Protein AF-A0A962IQF9-F1 (afdb_monomer_lite)

Secondary structure (DSSP, 8-state):
-----------SS-----PPPP--SHHHHHHHHHHHHHHHHHHHHTT-HHHHHHHHHHHHHHHHHHHHHHHHHH-HHHHHHHHHHHHHHHHHHHHHHHHT-HHHHHHHHHHHHTTS--

Radius of gyration: 16.85 Å; chains: 1; bounding box: 41×32×57 Å

Structure (mmCIF, N/CA/C/O backbone):
data_AF-A0A962IQF9-F1
#
_entry.id   AF-A0A962IQF9-F1
#
loop_
_atom_site.group_PDB
_atom_site.id
_atom_site.type_symbol
_atom_site.label_atom_id
_atom_site.label_alt_id
_atom_site.label_comp_id
_atom_site.label_asym_id
_atom_site.label_entity_id
_atom_site.label_seq_id
_atom_site.pdbx_PDB_ins_code
_atom_site.Cartn_x
_atom_site.Cartn_y
_atom_site.Cartn_z
_atom_site.occupancy
_atom_site.B_iso_or_equiv
_atom_site.auth_seq_id
_atom_site.auth_comp_id
_atom_site.auth_asym_id
_atom_site.auth_atom_id
_atom_site.pdbx_PDB_model_num
ATOM 1 N N . MET A 1 1 ? 2.526 -17.058 -36.182 1.00 36.41 1 MET A N 1
ATOM 2 C CA . MET A 1 1 ? 2.001 -18.378 -35.772 1.00 36.41 1 MET A CA 1
ATOM 3 C C . MET A 1 1 ? 0.779 -18.121 -34.905 1.00 36.41 1 MET A C 1
ATOM 5 O O . MET A 1 1 ? 0.894 -17.388 -33.936 1.00 36.41 1 MET A O 1
ATOM 9 N N . LYS A 1 2 ? -0.396 -18.592 -35.336 1.00 36.88 2 LYS A N 1
ATOM 10 C CA . LYS A 1 2 ? -1.659 -18.500 -34.590 1.00 36.88 2 LYS A CA 1
ATOM 11 C C . LYS A 1 2 ? -1.659 -19.580 -33.506 1.00 36.88 2 LYS A C 1
ATOM 13 O O . LYS A 1 2 ? -1.416 -20.732 -33.846 1.00 36.88 2 LYS A O 1
ATOM 18 N N . PHE A 1 3 ? -2.005 -19.230 -32.271 1.00 38.56 3 PHE A N 1
ATOM 19 C CA . PHE A 1 3 ? -2.622 -20.174 -31.342 1.00 38.56 3 PHE A CA 1
ATOM 20 C C . PHE A 1 3 ? -3.946 -19.583 -30.869 1.00 38.56 3 PHE A C 1
ATOM 22 O O . PHE A 1 3 ? -4.004 -18.489 -30.315 1.00 38.56 3 PHE A O 1
ATOM 29 N N . SER A 1 4 ? -5.005 -20.299 -31.235 1.00 38.91 4 SER A N 1
ATOM 30 C CA . SER A 1 4 ? -6.404 -19.976 -31.011 1.00 38.91 4 SER A CA 1
ATOM 31 C C . SER A 1 4 ? -6.806 -20.061 -29.544 1.00 38.91 4 SER A C 1
ATOM 33 O O . SER A 1 4 ? -6.330 -20.906 -28.791 1.00 38.91 4 SER A O 1
ATOM 35 N N . GLN A 1 5 ? -7.786 -19.218 -29.236 1.00 48.84 5 GLN A N 1
ATOM 36 C CA . GLN A 1 5 ? -8.783 -19.316 -28.174 1.00 48.84 5 GLN A CA 1
ATOM 37 C C . GLN A 1 5 ? -9.232 -20.746 -27.827 1.00 48.84 5 GLN A C 1
ATOM 39 O O . GLN A 1 5 ? -9.585 -21.518 -28.715 1.00 48.84 5 GLN A O 1
ATOM 44 N N . LEU A 1 6 ? -9.396 -20.989 -26.525 1.00 41.09 6 LEU A N 1
ATOM 45 C CA . LEU A 1 6 ? -10.451 -21.813 -25.917 1.00 41.09 6 LEU A CA 1
ATOM 46 C C . LEU A 1 6 ? -10.882 -21.062 -24.644 1.00 41.09 6 LEU A C 1
ATOM 48 O O . LEU A 1 6 ? -10.105 -20.912 -23.713 1.00 41.09 6 LEU A O 1
ATOM 52 N N . MET A 1 7 ? -11.969 -20.294 -24.713 1.00 37.78 7 MET A N 1
ATOM 53 C CA . MET A 1 7 ? -13.287 -20.693 -24.202 1.00 37.78 7 MET A CA 1
ATOM 54 C C . MET A 1 7 ? -13.304 -21.040 -22.708 1.00 37.78 7 MET A C 1
ATOM 56 O O . MET A 1 7 ? -13.218 -22.201 -22.330 1.00 37.78 7 MET A O 1
ATOM 60 N N . THR A 1 8 ? -13.638 -20.038 -21.901 1.00 40.22 8 THR A N 1
ATOM 61 C CA . THR A 1 8 ? -14.582 -20.189 -20.786 1.00 40.22 8 THR A CA 1
ATOM 62 C C . THR A 1 8 ? -15.545 -19.007 -20.823 1.00 40.22 8 THR A C 1
ATOM 64 O O . THR A 1 8 ? -15.429 -18.015 -20.114 1.00 40.22 8 THR A O 1
ATOM 67 N N . SER A 1 9 ? -16.512 -19.123 -21.734 1.00 48.38 9 SER A N 1
ATOM 68 C CA . SER A 1 9 ? -17.837 -18.550 -21.522 1.00 48.38 9 SER A CA 1
ATOM 69 C C . SER A 1 9 ? -18.425 -19.220 -20.285 1.00 48.38 9 SER A C 1
ATOM 71 O O . SER A 1 9 ? -18.449 -20.450 -20.257 1.00 48.38 9 SER A O 1
ATOM 73 N N . LEU A 1 10 ? -18.849 -18.440 -19.287 1.00 41.50 10 LEU A N 1
ATOM 74 C CA . LEU A 1 10 ? -20.101 -18.614 -18.536 1.00 41.50 10 LEU A CA 1
ATOM 75 C C . LEU A 1 10 ? -20.156 -17.642 -17.343 1.00 41.50 10 LEU A C 1
ATOM 77 O O . LEU A 1 10 ? -19.207 -17.518 -16.576 1.00 41.50 10 LEU A O 1
ATOM 81 N N . CYS A 1 11 ? -21.337 -17.034 -17.194 1.00 34.72 11 CYS A N 1
ATOM 82 C CA . CYS A 1 11 ? -21.871 -16.328 -16.021 1.00 34.72 11 CYS A CA 1
ATOM 83 C C . CYS A 1 11 ? -21.734 -14.794 -15.983 1.00 34.72 11 CYS A C 1
ATOM 85 O O . CYS A 1 11 ? -21.055 -14.202 -15.149 1.00 34.72 11 CYS A O 1
ATOM 87 N N . CYS A 1 12 ? -22.572 -14.148 -16.804 1.00 44.12 12 CYS A N 1
ATOM 88 C CA . CYS A 1 12 ? -23.435 -13.075 -16.302 1.00 44.12 12 CYS A CA 1
ATOM 89 C C . CYS A 1 12 ? -24.210 -13.568 -15.060 1.00 44.12 12 CYS A C 1
ATOM 91 O O . CYS A 1 12 ? -24.743 -14.673 -15.078 1.00 44.12 12 CYS A O 1
ATOM 93 N N . PHE A 1 13 ? -24.324 -12.721 -14.033 1.00 42.38 13 PHE A N 1
ATOM 94 C CA . PHE A 1 13 ? -25.253 -12.850 -12.899 1.00 42.38 13 PHE A CA 1
ATOM 95 C C . PHE A 1 13 ? -25.089 -14.066 -11.968 1.00 42.38 13 PHE A C 1
ATOM 97 O O . PHE A 1 13 ? -25.916 -14.969 -11.935 1.00 42.38 13 PHE A O 1
ATOM 104 N N . CYS A 1 14 ? -24.097 -13.994 -11.079 1.00 32.72 14 CYS A N 1
ATOM 105 C CA . CYS A 1 14 ? -24.270 -14.375 -9.674 1.00 32.72 14 CYS A CA 1
ATOM 106 C C . CYS A 1 14 ? -23.131 -13.735 -8.873 1.00 32.72 14 CYS A C 1
ATOM 108 O O . CYS A 1 14 ? -21.996 -14.190 -8.942 1.00 32.72 14 CYS A O 1
ATOM 110 N N . TRP A 1 15 ? -23.412 -12.656 -8.141 1.00 41.09 15 TRP A N 1
ATOM 111 C CA . TRP A 1 15 ? -22.465 -12.062 -7.195 1.00 41.09 15 TRP A CA 1
ATOM 112 C C . TRP A 1 15 ? -22.767 -12.594 -5.788 1.00 41.09 15 TRP A C 1
ATOM 114 O O . TRP A 1 15 ? -23.484 -11.935 -5.036 1.00 41.09 15 TRP A O 1
ATOM 124 N N . PRO A 1 16 ? -22.237 -13.752 -5.361 1.00 39.72 16 PRO A N 1
ATOM 125 C CA . PRO A 1 16 ? -21.941 -13.957 -3.959 1.00 39.72 16 PRO A CA 1
ATOM 126 C C . PRO A 1 16 ? -20.481 -13.563 -3.758 1.00 39.72 16 PRO A C 1
ATOM 128 O O . PRO A 1 16 ? -19.640 -14.129 -4.422 1.00 39.72 16 PRO A O 1
ATOM 131 N N . LEU A 1 17 ? -20.174 -12.593 -2.896 1.00 42.44 17 LEU A N 1
ATOM 132 C CA . LEU A 1 17 ? -19.005 -12.611 -1.991 1.00 42.44 17 LEU A CA 1
ATOM 133 C C . LEU A 1 17 ? -17.724 -13.393 -2.418 1.00 42.44 17 LEU A C 1
ATOM 135 O O . LEU A 1 17 ? -17.110 -14.059 -1.586 1.00 42.44 17 LEU A O 1
ATOM 139 N N . VAL A 1 18 ? -17.287 -13.330 -3.679 1.00 45.28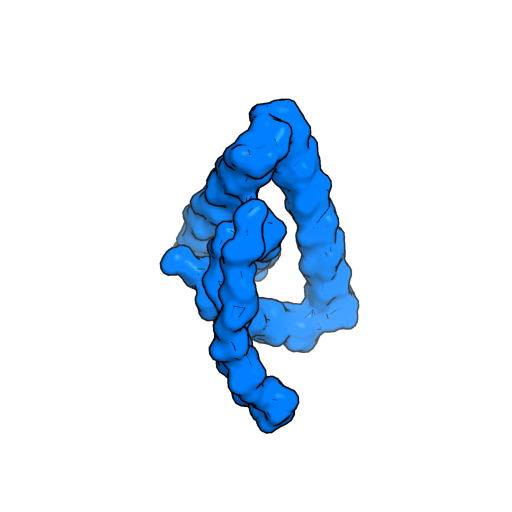 18 VAL A N 1
ATOM 140 C CA . VAL A 1 18 ? -16.039 -13.946 -4.135 1.00 45.28 18 VAL A CA 1
ATOM 141 C C . VAL A 1 18 ? -14.970 -12.904 -3.866 1.00 45.28 18 VAL A C 1
ATOM 143 O O . VAL A 1 18 ? -14.994 -11.814 -4.441 1.00 45.28 18 VAL A O 1
ATOM 146 N N . GLY A 1 19 ? -14.096 -13.208 -2.904 1.00 50.03 19 GLY A N 1
ATOM 147 C CA . GLY A 1 19 ? -12.900 -12.413 -2.651 1.00 50.03 19 GLY A CA 1
ATOM 148 C C . GLY A 1 19 ? -12.164 -12.185 -3.966 1.00 50.03 19 GLY A C 1
ATOM 149 O O . GLY A 1 19 ? -12.139 -13.068 -4.823 1.00 50.03 19 GLY A O 1
ATOM 150 N N . LEU A 1 20 ? -11.630 -10.980 -4.155 1.00 54.25 20 LEU A N 1
ATOM 151 C CA . LEU A 1 20 ? -10.812 -10.685 -5.327 1.00 54.25 20 LEU A CA 1
ATOM 152 C C . LEU A 1 20 ? -9.712 -11.755 -5.467 1.00 54.25 20 LEU A C 1
ATOM 154 O O . LEU A 1 20 ? -9.202 -12.212 -4.440 1.00 54.25 20 LEU A O 1
ATOM 158 N N . PRO A 1 21 ? -9.350 -12.153 -6.701 1.00 57.84 21 PRO A N 1
ATOM 159 C CA . PRO A 1 21 ? -8.242 -13.076 -6.910 1.00 57.84 21 PRO A CA 1
ATOM 160 C C . PRO A 1 21 ? -6.968 -12.523 -6.260 1.00 57.84 21 PRO A C 1
ATOM 162 O O . PRO A 1 21 ? -6.784 -11.297 -6.192 1.00 57.84 21 PRO A O 1
ATOM 165 N N . ALA A 1 22 ? -6.117 -13.434 -5.778 1.00 61.78 22 ALA A N 1
ATOM 166 C CA . ALA A 1 22 ? -4.826 -13.098 -5.188 1.00 61.78 22 ALA A CA 1
ATOM 167 C C . ALA A 1 22 ? -4.040 -12.149 -6.117 1.00 61.78 22 ALA A C 1
ATOM 169 O O . ALA A 1 22 ? -4.200 -12.206 -7.339 1.00 61.78 22 ALA A O 1
ATOM 170 N N . PRO A 1 23 ? -3.242 -11.218 -5.572 1.00 73.12 23 PRO A N 1
ATOM 171 C CA . PRO A 1 23 ? -2.498 -10.270 -6.382 1.00 73.12 23 PRO A CA 1
ATOM 172 C C . PRO A 1 23 ? -1.382 -10.991 -7.148 1.00 73.12 23 PRO A C 1
ATOM 174 O O . PRO A 1 23 ? -0.386 -11.418 -6.564 1.00 73.12 23 PRO A O 1
ATOM 177 N N . GLU A 1 24 ? -1.562 -11.118 -8.460 1.00 75.44 24 GLU A N 1
ATOM 178 C CA . GLU A 1 24 ? -0.584 -11.734 -9.368 1.00 75.44 24 GLU A CA 1
ATOM 179 C C . GLU A 1 24 ? 0.232 -10.687 -10.147 1.00 75.44 24 GLU A C 1
ATOM 181 O O . GLU A 1 24 ? 1.340 -10.982 -10.588 1.00 75.44 24 GLU A O 1
ATOM 186 N N . ASP A 1 25 ? -0.273 -9.454 -10.267 1.00 85.94 25 ASP A N 1
ATOM 187 C CA . ASP A 1 25 ? 0.354 -8.346 -10.991 1.00 85.94 25 ASP A CA 1
ATOM 188 C C . ASP A 1 25 ? 0.885 -7.238 -10.058 1.00 85.94 25 ASP A C 1
ATOM 190 O O . ASP A 1 25 ? 0.519 -7.127 -8.883 1.00 85.94 25 ASP A O 1
ATOM 194 N N . ALA A 1 26 ? 1.771 -6.387 -10.587 1.00 88.69 26 ALA A N 1
ATOM 195 C CA . ALA A 1 26 ? 2.390 -5.292 -9.835 1.00 88.69 26 ALA A CA 1
ATOM 196 C C . ALA A 1 26 ? 1.359 -4.338 -9.205 1.00 88.69 26 ALA A C 1
ATOM 198 O O . ALA A 1 26 ? 1.544 -3.853 -8.083 1.00 88.69 26 ALA A O 1
ATOM 199 N N . PHE A 1 27 ? 0.252 -4.096 -9.907 1.00 89.38 27 PHE A N 1
ATOM 200 C CA . PHE A 1 27 ? -0.827 -3.233 -9.444 1.00 89.38 27 PHE A CA 1
ATOM 201 C C . PHE A 1 27 ? -1.596 -3.853 -8.267 1.00 89.38 27 PHE A C 1
ATOM 203 O O . PHE A 1 27 ? -1.827 -3.195 -7.251 1.00 89.38 27 PHE A O 1
ATOM 210 N N . GLY A 1 28 ? -1.952 -5.136 -8.348 1.00 89.94 28 GLY A N 1
ATOM 211 C CA . GLY A 1 28 ? -2.596 -5.875 -7.267 1.00 89.94 28 GLY A CA 1
ATOM 212 C C . GLY A 1 28 ? -1.709 -5.988 -6.029 1.00 89.94 28 GLY A C 1
ATOM 213 O O . GLY A 1 28 ? -2.198 -5.818 -4.912 1.00 89.94 28 GLY A O 1
ATOM 214 N N . LEU A 1 29 ? -0.405 -6.208 -6.214 1.00 93.06 29 LEU A N 1
ATOM 215 C CA . LEU A 1 29 ? 0.565 -6.234 -5.115 1.00 93.06 29 LEU A CA 1
ATOM 216 C C . LEU A 1 29 ? 0.663 -4.860 -4.437 1.00 93.06 29 LEU A C 1
ATOM 218 O O . LEU A 1 29 ? 0.590 -4.771 -3.211 1.00 93.06 29 LEU A O 1
ATOM 222 N N . THR A 1 30 ? 0.728 -3.782 -5.227 1.00 94.19 30 THR A N 1
ATOM 223 C CA . THR A 1 30 ? 0.704 -2.399 -4.719 1.00 94.19 30 THR A CA 1
ATOM 224 C C . THR A 1 30 ? -0.588 -2.099 -3.958 1.00 94.19 30 THR A C 1
ATOM 226 O O . THR A 1 30 ? -0.546 -1.547 -2.859 1.00 94.19 30 THR A O 1
ATOM 229 N N . THR A 1 31 ? -1.734 -2.532 -4.490 1.00 91.88 31 THR A N 1
ATOM 230 C CA . THR A 1 31 ? -3.046 -2.410 -3.835 1.00 91.88 31 THR A CA 1
ATOM 231 C C . THR A 1 31 ? -3.013 -3.043 -2.439 1.00 91.88 31 THR A C 1
ATOM 233 O O . THR A 1 31 ? -3.464 -2.436 -1.467 1.00 91.88 31 THR A O 1
ATOM 236 N N . CYS A 1 32 ? -2.462 -4.255 -2.316 1.00 92.00 32 CYS A N 1
ATOM 237 C CA . CYS A 1 32 ? -2.368 -4.949 -1.033 1.00 92.00 32 CYS A CA 1
ATOM 238 C C . CYS A 1 32 ? -1.390 -4.279 -0.067 1.00 92.00 32 CYS A C 1
ATOM 240 O O . CYS A 1 32 ? -1.728 -4.093 1.102 1.00 92.00 32 CYS A O 1
ATOM 242 N N . ALA A 1 33 ? -0.232 -3.821 -0.548 1.00 94.06 33 ALA A N 1
ATOM 243 C CA . ALA A 1 33 ? 0.701 -3.049 0.269 1.00 94.06 33 ALA A CA 1
ATOM 244 C C . ALA A 1 33 ? 0.031 -1.794 0.859 1.00 94.06 33 ALA A C 1
ATOM 246 O O . ALA A 1 33 ? 0.083 -1.560 2.069 1.00 94.06 33 ALA A O 1
ATOM 247 N N . VAL A 1 34 ? -0.671 -1.018 0.027 1.00 92.38 34 VAL A N 1
ATOM 248 C CA . VAL A 1 34 ? -1.400 0.177 0.471 1.00 92.38 34 VAL A CA 1
ATOM 249 C C . VAL A 1 34 ? -2.503 -0.184 1.469 1.00 92.38 34 VAL A C 1
ATOM 251 O O . VAL A 1 34 ? -2.621 0.481 2.496 1.00 92.38 34 VAL A O 1
ATOM 254 N N . TYR A 1 35 ? -3.257 -1.263 1.243 1.00 90.44 35 TYR A N 1
ATOM 255 C CA . TYR A 1 35 ? -4.259 -1.741 2.200 1.00 90.44 35 TYR A CA 1
ATOM 256 C C . TYR A 1 35 ? -3.655 -2.013 3.589 1.00 90.44 35 TYR A C 1
ATOM 258 O O . TYR A 1 35 ? -4.156 -1.476 4.583 1.00 90.44 35 TYR A O 1
ATOM 266 N N . HIS A 1 36 ? -2.555 -2.773 3.663 1.00 91.50 36 HIS A N 1
ATOM 267 C CA . HIS A 1 36 ? -1.871 -3.061 4.928 1.00 91.50 36 HIS A CA 1
ATOM 268 C C . HIS A 1 36 ? -1.384 -1.778 5.613 1.00 91.50 36 HIS A C 1
ATOM 270 O O . HIS A 1 36 ? -1.619 -1.583 6.807 1.00 91.50 36 HIS A O 1
ATOM 276 N N . ARG A 1 37 ? -0.819 -0.831 4.846 1.00 91.56 37 ARG A N 1
ATOM 277 C CA . ARG A 1 37 ? -0.425 0.496 5.353 1.00 91.56 37 ARG A CA 1
ATOM 278 C C . ARG A 1 37 ? -1.565 1.219 6.066 1.00 91.56 37 ARG A C 1
ATOM 280 O O . ARG A 1 37 ? -1.345 1.859 7.093 1.00 91.56 37 ARG A O 1
ATOM 287 N N . MET A 1 38 ? -2.774 1.142 5.524 1.00 86.62 38 MET A N 1
ATOM 288 C CA . MET A 1 38 ? -3.925 1.848 6.081 1.00 86.62 38 MET A CA 1
ATOM 289 C C . MET A 1 38 ? -4.434 1.226 7.378 1.00 86.62 38 MET A C 1
ATOM 291 O O . MET A 1 38 ? -4.787 1.952 8.309 1.00 86.62 38 MET A O 1
ATOM 295 N N . ILE A 1 39 ? -4.479 -0.104 7.462 1.00 86.69 39 ILE A N 1
ATOM 296 C CA . ILE A 1 39 ? -5.009 -0.791 8.648 1.00 86.69 39 ILE A CA 1
ATOM 297 C C . ILE A 1 39 ? -4.037 -0.761 9.832 1.00 86.69 39 ILE A C 1
ATOM 299 O O . ILE A 1 39 ? -4.508 -0.752 10.969 1.00 86.69 39 ILE A O 1
ATOM 303 N N . ILE A 1 40 ? -2.724 -0.637 9.594 1.00 90.00 40 ILE A N 1
ATOM 304 C CA . ILE A 1 40 ? -1.709 -0.441 10.647 1.00 90.00 40 ILE A CA 1
ATOM 305 C C . ILE A 1 40 ? -2.055 0.763 11.529 1.00 90.00 40 ILE A C 1
ATOM 307 O O . ILE A 1 40 ? -2.024 0.665 12.756 1.00 90.00 40 ILE A O 1
ATOM 311 N N . ALA A 1 41 ? -2.431 1.896 10.924 1.00 82.50 41 ALA A N 1
ATOM 312 C CA . ALA A 1 41 ? -2.804 3.095 11.676 1.00 82.50 41 ALA A CA 1
ATOM 313 C C . ALA A 1 41 ? -4.041 2.856 12.559 1.00 82.50 41 ALA A C 1
ATOM 315 O O . ALA A 1 41 ? -4.077 3.308 13.703 1.00 82.50 41 ALA A O 1
ATOM 316 N N . GLY A 1 42 ? -5.019 2.097 12.051 1.00 83.00 42 GLY A N 1
ATOM 317 C CA . GLY A 1 42 ? -6.193 1.680 12.819 1.00 83.00 42 GLY A CA 1
ATOM 318 C C . GLY A 1 42 ? -5.819 0.804 14.014 1.00 83.00 42 GLY A C 1
ATOM 319 O O . GLY A 1 42 ? -6.180 1.127 15.140 1.00 83.00 42 GLY A O 1
ATOM 320 N N . TYR A 1 43 ? -5.021 -0.247 13.800 1.00 86.12 43 TYR A N 1
ATOM 321 C CA . TYR A 1 43 ? -4.586 -1.140 14.879 1.00 86.12 43 TYR A CA 1
ATOM 322 C C . TYR A 1 43 ? -3.774 -0.421 15.958 1.00 86.12 43 TYR A C 1
ATOM 324 O O . TYR A 1 43 ? -4.015 -0.639 17.145 1.00 86.12 43 TYR A O 1
ATOM 332 N N . ARG A 1 44 ? -2.875 0.491 15.566 1.00 87.12 44 ARG A N 1
ATOM 333 C CA . ARG A 1 44 ? -2.124 1.333 16.510 1.00 87.12 44 ARG A CA 1
ATOM 334 C C . ARG A 1 44 ? -3.054 2.235 17.328 1.00 87.12 44 ARG A C 1
ATOM 336 O O . ARG A 1 44 ? -2.869 2.341 18.536 1.00 87.12 44 ARG A O 1
ATOM 343 N N . SER A 1 45 ? -4.058 2.849 16.696 1.00 84.12 45 SER A N 1
ATOM 344 C CA . SER A 1 45 ? -5.052 3.685 17.389 1.00 84.12 45 SER A CA 1
ATOM 345 C C . SER A 1 45 ? -5.912 2.888 18.374 1.00 84.12 45 SER A C 1
ATOM 347 O O . SER A 1 45 ? -6.275 3.412 19.423 1.00 84.12 45 SER A O 1
ATOM 349 N N . ASP A 1 46 ? -6.216 1.632 18.051 1.00 84.50 46 ASP A N 1
ATOM 350 C CA . ASP A 1 46 ? -7.012 0.730 18.891 1.00 84.50 46 ASP A CA 1
ATOM 351 C C . ASP A 1 46 ? -6.173 0.040 19.991 1.00 84.50 46 ASP A C 1
ATOM 353 O O . ASP A 1 46 ? -6.698 -0.757 20.768 1.00 84.50 46 ASP A O 1
ATOM 357 N N . GLY A 1 47 ? -4.865 0.324 20.068 1.00 89.94 47 GLY A N 1
ATOM 358 C CA . GLY A 1 47 ? -3.940 -0.271 21.040 1.00 89.94 47 GLY A CA 1
ATOM 359 C C . GLY A 1 47 ? -3.529 -1.714 20.731 1.00 89.94 47 GLY A C 1
ATOM 360 O O . GLY A 1 47 ? -2.944 -2.381 21.581 1.00 89.94 47 GLY A O 1
ATOM 361 N N . ASN A 1 48 ? -3.816 -2.210 19.526 1.00 92.12 48 ASN A N 1
ATOM 362 C CA . ASN A 1 48 ? -3.521 -3.577 19.110 1.00 92.12 48 ASN A CA 1
ATOM 363 C C . ASN A 1 48 ? -2.168 -3.656 18.383 1.00 92.12 48 ASN A C 1
ATOM 365 O O . ASN A 1 48 ? -2.100 -3.733 17.155 1.00 92.12 48 ASN A O 1
ATOM 369 N N . ILE A 1 49 ? -1.086 -3.567 19.160 1.00 93.50 49 ILE A N 1
ATOM 370 C CA . ILE A 1 49 ? 0.285 -3.447 18.641 1.00 93.50 49 ILE A CA 1
ATOM 371 C C . ILE A 1 49 ? 0.731 -4.712 17.898 1.00 93.50 49 ILE A C 1
ATOM 373 O O . ILE A 1 49 ? 1.238 -4.594 16.788 1.00 93.50 49 ILE A O 1
ATOM 377 N N . ASP A 1 50 ? 0.445 -5.902 18.428 1.00 92.94 50 ASP A N 1
ATOM 378 C CA . ASP A 1 50 ? 0.833 -7.175 17.800 1.00 92.94 50 ASP A CA 1
ATOM 379 C C . ASP A 1 50 ? 0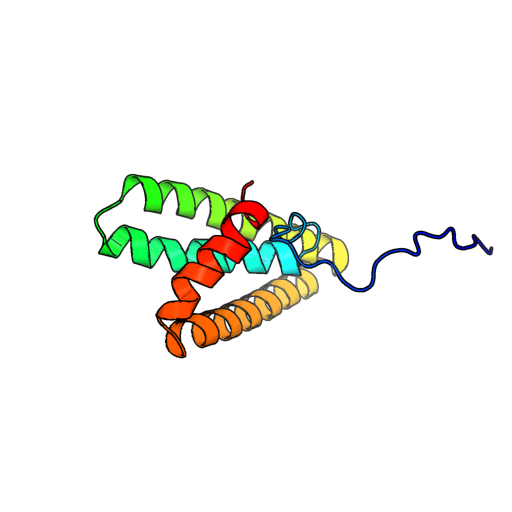.234 -7.335 16.392 1.00 92.94 50 ASP A C 1
ATOM 381 O O . ASP A 1 50 ? 0.899 -7.791 15.459 1.00 92.94 50 ASP A O 1
ATOM 385 N N . LEU A 1 51 ? -1.030 -6.925 16.206 1.00 88.69 51 LEU A N 1
ATOM 386 C CA . LEU A 1 51 ? -1.637 -6.912 14.875 1.00 88.69 51 LEU A CA 1
ATOM 387 C C . LEU A 1 51 ? -0.983 -5.862 13.977 1.00 88.69 51 LEU A C 1
ATOM 389 O O . LEU A 1 51 ? -0.714 -6.159 12.819 1.00 88.69 51 LEU A O 1
ATOM 393 N N . ALA A 1 52 ? -0.692 -4.664 14.486 1.00 88.88 52 ALA A N 1
ATOM 394 C CA . ALA A 1 52 ? -0.003 -3.644 13.699 1.00 88.88 52 ALA A CA 1
ATOM 395 C C . ALA A 1 52 ? 1.369 -4.129 13.196 1.00 88.88 52 ALA A C 1
ATOM 397 O O . ALA A 1 52 ? 1.678 -3.943 12.022 1.00 88.88 52 ALA A O 1
ATOM 398 N N . GLU A 1 53 ? 2.152 -4.803 14.040 1.00 94.88 53 GLU A N 1
ATOM 399 C CA . GLU A 1 53 ? 3.449 -5.381 13.666 1.00 94.88 53 GLU A CA 1
ATOM 400 C C . GLU A 1 53 ? 3.302 -6.480 12.605 1.00 94.88 53 GLU A C 1
ATOM 402 O O . GLU A 1 53 ? 4.031 -6.498 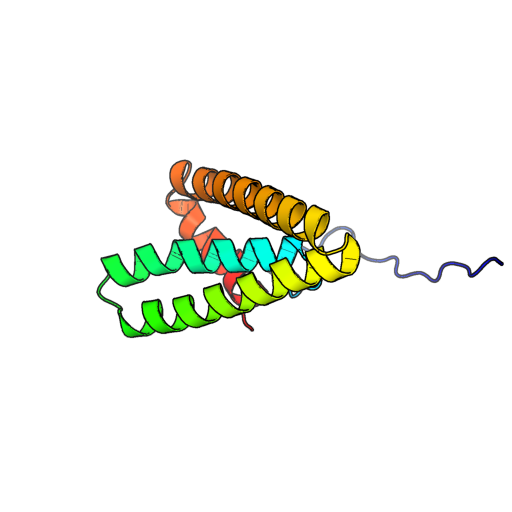11.610 1.00 94.88 53 GLU A O 1
ATOM 407 N N . ARG A 1 54 ? 2.306 -7.365 12.750 1.00 92.94 54 ARG A N 1
ATOM 408 C CA . ARG A 1 54 ? 1.992 -8.367 11.720 1.00 92.94 54 ARG A CA 1
ATOM 409 C C . ARG A 1 54 ? 1.684 -7.714 10.373 1.00 92.94 54 ARG A C 1
ATOM 411 O O . ARG A 1 54 ? 2.201 -8.150 9.346 1.00 92.94 54 ARG A O 1
ATOM 418 N N . GLU A 1 55 ? 0.851 -6.680 10.365 1.00 91.50 55 GLU A N 1
ATOM 419 C CA . GLU A 1 55 ? 0.495 -5.975 9.135 1.00 91.50 55 GLU A CA 1
ATOM 420 C C . GLU A 1 55 ? 1.684 -5.196 8.541 1.00 91.50 55 GLU A C 1
ATOM 422 O O . GLU A 1 55 ? 1.775 -5.063 7.322 1.00 91.50 55 GLU A O 1
ATOM 427 N N . GLU A 1 56 ? 2.639 -4.736 9.356 1.00 94.81 56 GLU A N 1
ATOM 428 C CA . GLU A 1 56 ? 3.895 -4.129 8.885 1.00 94.81 56 GLU A CA 1
ATOM 429 C C . GLU A 1 56 ? 4.781 -5.122 8.127 1.00 94.81 56 GLU A C 1
ATOM 431 O O . GLU A 1 56 ? 5.372 -4.771 7.096 1.00 94.81 56 GLU A O 1
ATOM 436 N N . HIS A 1 57 ? 4.834 -6.376 8.581 1.00 95.69 57 HIS A N 1
ATOM 437 C CA . HIS A 1 57 ? 5.518 -7.438 7.847 1.00 95.69 57 HIS A CA 1
ATOM 438 C C . HIS A 1 57 ? 4.873 -7.690 6.479 1.00 95.69 57 HIS A C 1
ATOM 440 O O . HIS A 1 57 ? 5.585 -7.784 5.477 1.00 95.69 57 HIS A O 1
ATOM 446 N N . LEU A 1 58 ? 3.538 -7.737 6.418 1.00 93.69 58 LEU A N 1
ATOM 447 C CA . LEU A 1 58 ? 2.804 -7.932 5.163 1.00 93.69 58 LEU A CA 1
ATOM 448 C C . LEU A 1 58 ? 2.972 -6.744 4.213 1.00 93.69 58 LEU A C 1
ATOM 450 O O . LEU A 1 58 ? 3.274 -6.935 3.036 1.00 93.69 58 LEU A O 1
ATOM 454 N N . LEU A 1 59 ? 2.870 -5.515 4.727 1.00 95.31 59 LEU A N 1
ATOM 455 C CA . LEU A 1 59 ? 3.177 -4.299 3.975 1.00 95.31 59 LEU A CA 1
ATOM 456 C C . LEU A 1 59 ? 4.570 -4.387 3.334 1.00 95.31 59 LEU A C 1
ATOM 458 O O . LEU A 1 59 ? 4.721 -4.109 2.143 1.00 95.31 59 LEU A O 1
ATOM 462 N N . THR A 1 60 ? 5.578 -4.785 4.109 1.00 96.81 60 THR A N 1
ATOM 463 C CA . THR A 1 60 ? 6.961 -4.883 3.627 1.00 96.81 60 THR A CA 1
ATOM 464 C C . THR A 1 60 ? 7.098 -5.926 2.515 1.00 96.81 60 THR A C 1
ATOM 466 O O . THR A 1 60 ? 7.713 -5.639 1.484 1.00 96.81 60 THR A O 1
ATOM 469 N N . ASP A 1 61 ? 6.501 -7.113 2.674 1.00 95.50 61 ASP A N 1
ATOM 470 C CA . ASP A 1 61 ? 6.577 -8.162 1.650 1.00 95.50 61 ASP A CA 1
ATOM 471 C C . ASP A 1 61 ? 5.859 -7.766 0.352 1.00 95.50 61 ASP A C 1
ATOM 473 O O . ASP A 1 61 ? 6.451 -7.852 -0.728 1.00 95.50 61 ASP A O 1
ATOM 477 N N . PHE A 1 62 ? 4.625 -7.259 0.440 1.00 95.25 62 PHE A N 1
ATOM 478 C CA . PHE A 1 62 ? 3.877 -6.824 -0.741 1.00 95.25 62 PHE A CA 1
ATOM 479 C C . PHE A 1 62 ? 4.553 -5.656 -1.461 1.00 95.25 62 PHE A C 1
ATOM 481 O O . PHE A 1 62 ? 4.592 -5.651 -2.690 1.00 95.25 62 PHE A O 1
ATOM 488 N N . THR A 1 63 ? 5.151 -4.715 -0.724 1.00 96.62 63 THR A N 1
ATOM 489 C CA . THR A 1 63 ? 5.935 -3.609 -1.302 1.00 96.62 63 THR A CA 1
ATOM 490 C C . THR A 1 63 ? 7.114 -4.145 -2.113 1.00 96.62 63 THR A C 1
ATOM 492 O O . THR A 1 63 ? 7.288 -3.782 -3.275 1.00 96.62 63 THR A O 1
ATOM 495 N N . ARG A 1 64 ? 7.889 -5.070 -1.533 1.00 96.88 64 ARG A N 1
ATOM 496 C CA . ARG A 1 64 ? 9.041 -5.693 -2.197 1.00 96.88 64 ARG A CA 1
ATOM 497 C C . ARG A 1 64 ? 8.627 -6.464 -3.451 1.00 96.88 64 ARG A C 1
ATOM 499 O O . ARG A 1 64 ? 9.299 -6.374 -4.476 1.00 96.88 64 ARG A O 1
ATOM 506 N N . ARG A 1 65 ? 7.538 -7.234 -3.376 1.00 95.25 65 ARG A N 1
ATOM 507 C CA . ARG A 1 65 ? 7.007 -8.003 -4.512 1.00 95.25 65 ARG A CA 1
ATOM 508 C C . ARG A 1 65 ? 6.491 -7.086 -5.620 1.00 95.25 65 ARG A C 1
ATOM 510 O O . ARG A 1 65 ? 6.761 -7.364 -6.783 1.00 95.25 65 ARG A O 1
ATOM 517 N N . ALA A 1 66 ? 5.795 -6.005 -5.271 1.00 95.56 66 ALA A N 1
ATOM 518 C CA . ALA A 1 66 ? 5.296 -5.023 -6.231 1.00 95.56 66 ALA A CA 1
ATOM 519 C C . ALA A 1 66 ? 6.441 -4.339 -6.989 1.00 95.56 66 ALA A C 1
ATOM 521 O O . ALA A 1 66 ? 6.431 -4.310 -8.218 1.00 95.56 66 ALA A O 1
ATOM 522 N N . GLU A 1 67 ? 7.456 -3.853 -6.270 1.00 96.62 67 GLU A N 1
ATOM 523 C CA . GLU A 1 67 ? 8.629 -3.230 -6.887 1.00 96.62 67 GLU A CA 1
ATOM 524 C C . GLU A 1 67 ? 9.371 -4.230 -7.788 1.00 96.62 67 GLU A C 1
ATOM 526 O O . GLU A 1 67 ? 9.648 -3.932 -8.950 1.00 96.62 67 GLU A O 1
ATOM 531 N N . ALA A 1 68 ? 9.609 -5.455 -7.309 1.00 95.88 68 ALA A N 1
ATOM 532 C CA . ALA A 1 68 ? 10.240 -6.501 -8.111 1.00 95.88 68 ALA A CA 1
ATOM 533 C C . ALA A 1 68 ? 9.444 -6.833 -9.386 1.00 95.88 68 ALA A C 1
ATOM 535 O O . ALA A 1 68 ? 10.048 -7.012 -10.441 1.00 95.88 68 ALA A O 1
ATOM 536 N N . ALA A 1 69 ? 8.109 -6.879 -9.310 1.00 94.25 69 ALA A N 1
ATOM 537 C CA . ALA A 1 69 ? 7.249 -7.121 -10.465 1.00 94.25 69 ALA A CA 1
ATOM 538 C C . ALA A 1 69 ? 7.374 -6.001 -11.511 1.00 94.25 69 ALA A C 1
ATOM 540 O O . ALA A 1 69 ? 7.582 -6.290 -12.686 1.00 94.25 69 ALA A O 1
ATOM 541 N N . THR A 1 70 ? 7.351 -4.730 -11.093 1.00 94.19 70 THR A N 1
ATOM 542 C CA . THR A 1 70 ? 7.557 -3.605 -12.025 1.00 94.19 70 THR A CA 1
ATOM 543 C C 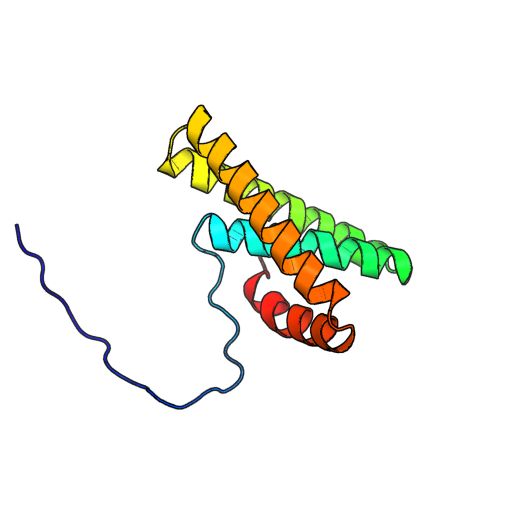. THR A 1 70 ? 8.960 -3.578 -12.632 1.00 94.19 70 THR A C 1
ATOM 545 O O . THR A 1 70 ? 9.106 -3.297 -13.817 1.00 94.19 70 THR A O 1
ATOM 548 N N . ILE A 1 71 ? 10.000 -3.912 -11.858 1.00 95.62 71 ILE A N 1
ATOM 549 C CA . ILE A 1 71 ? 11.379 -3.993 -12.362 1.00 95.62 71 ILE A CA 1
ATOM 550 C C . ILE A 1 71 ? 11.523 -5.133 -13.374 1.00 95.62 71 ILE A C 1
ATOM 552 O O . ILE A 1 71 ? 12.218 -4.978 -14.375 1.00 95.62 71 ILE A O 1
ATOM 556 N N . ALA A 1 72 ? 10.870 -6.272 -13.136 1.00 93.06 72 ALA A N 1
ATOM 557 C CA . ALA A 1 72 ? 10.897 -7.401 -14.060 1.00 93.06 72 ALA A CA 1
ATOM 558 C C . ALA A 1 72 ? 10.222 -7.080 -15.405 1.00 93.06 72 ALA A C 1
ATOM 560 O O . ALA A 1 72 ? 10.631 -7.620 -16.430 1.00 93.06 72 ALA A O 1
ATOM 561 N N . GLU A 1 73 ? 9.209 -6.212 -15.402 1.00 93.56 73 GLU A N 1
ATOM 562 C CA . GLU A 1 73 ? 8.442 -5.836 -16.592 1.00 93.56 73 GLU A CA 1
ATOM 563 C C . GLU A 1 73 ? 9.081 -4.681 -17.382 1.00 93.56 73 GLU A C 1
ATOM 565 O O . GLU A 1 73 ? 9.185 -4.767 -18.605 1.00 93.56 73 GLU A O 1
ATOM 570 N N . TYR A 1 74 ? 9.555 -3.636 -16.695 1.00 92.62 74 TYR A N 1
ATOM 571 C CA . TYR A 1 74 ? 10.006 -2.380 -17.318 1.00 92.62 74 TYR A CA 1
ATOM 572 C C . TYR A 1 74 ? 11.516 -2.110 -17.173 1.00 92.62 74 TYR A C 1
ATOM 574 O O . TYR A 1 74 ? 12.033 -1.130 -17.702 1.00 92.62 74 TYR A O 1
ATOM 582 N N . GLY A 1 75 ? 12.265 -2.964 -16.470 1.00 94.12 75 GLY A N 1
ATOM 583 C CA . GLY A 1 75 ? 13.673 -2.721 -16.138 1.00 94.12 75 GLY A CA 1
ATOM 584 C C . GLY A 1 75 ? 13.851 -1.847 -14.892 1.00 94.12 75 GLY A C 1
ATOM 585 O O . GLY A 1 75 ? 12.889 -1.393 -14.282 1.00 94.12 75 GLY A O 1
ATOM 586 N N . GLU A 1 76 ? 15.095 -1.638 -14.451 1.00 93.19 76 GLU A N 1
ATOM 587 C CA . GLU A 1 76 ? 15.351 -1.078 -13.115 1.00 93.19 76 GLU A CA 1
ATOM 588 C C . GLU A 1 76 ? 14.912 0.387 -12.951 1.00 93.19 76 GLU A C 1
ATOM 590 O O . GLU A 1 76 ? 14.241 0.718 -11.975 1.00 93.19 76 GLU A O 1
ATOM 595 N N . GLU A 1 77 ? 15.274 1.272 -13.880 1.00 96.88 77 GLU A N 1
ATOM 596 C CA . GLU A 1 77 ? 14.960 2.703 -13.762 1.00 96.88 77 GLU A CA 1
ATOM 597 C C . GLU A 1 77 ? 13.464 2.977 -13.970 1.00 96.88 77 GLU A C 1
ATOM 599 O O . GLU A 1 77 ? 12.810 3.563 -13.100 1.00 96.88 77 GLU A O 1
ATOM 604 N N . GLU A 1 78 ? 12.918 2.508 -15.095 1.00 95.19 78 GLU A N 1
ATOM 605 C CA . GLU A 1 78 ? 11.510 2.686 -15.454 1.00 95.19 78 GLU A CA 1
ATOM 606 C C . GLU A 1 78 ? 10.594 1.894 -14.516 1.00 95.19 78 GLU A C 1
ATOM 608 O O . GLU A 1 78 ? 9.618 2.441 -14.015 1.00 95.19 78 GLU A O 1
ATOM 613 N N . GLY A 1 79 ? 10.957 0.663 -14.145 1.00 94.69 79 GLY A N 1
ATOM 614 C CA . GLY A 1 79 ? 10.199 -0.138 -13.182 1.00 94.69 79 GLY A CA 1
ATOM 615 C C . GLY A 1 79 ? 10.075 0.537 -11.819 1.00 94.69 79 GLY A C 1
ATOM 616 O O . GLY A 1 79 ? 8.977 0.624 -11.276 1.00 94.69 79 GLY A O 1
ATOM 617 N N . ARG A 1 80 ? 11.154 1.126 -11.283 1.00 95.56 80 ARG A N 1
ATOM 618 C CA . ARG A 1 80 ? 11.062 1.909 -10.036 1.00 95.56 80 ARG A CA 1
ATOM 619 C C . ARG A 1 80 ? 10.186 3.153 -10.186 1.00 95.56 80 ARG A C 1
ATOM 621 O O . ARG A 1 80 ? 9.553 3.563 -9.212 1.00 95.56 80 ARG A O 1
ATOM 628 N N . ALA A 1 81 ? 10.168 3.788 -11.359 1.00 96.69 81 ALA A N 1
ATOM 629 C CA . ALA A 1 81 ? 9.269 4.909 -11.628 1.00 96.69 81 ALA A CA 1
ATOM 630 C C . ALA A 1 81 ? 7.803 4.449 -11.659 1.00 96.69 81 ALA A C 1
ATOM 632 O O . ALA A 1 81 ? 6.993 5.019 -10.929 1.00 96.69 81 ALA A O 1
ATOM 633 N N . MET A 1 82 ? 7.508 3.364 -12.378 1.00 94.06 82 MET A N 1
ATOM 634 C CA . MET A 1 82 ? 6.181 2.744 -12.451 1.00 94.06 82 MET A CA 1
ATOM 635 C C . MET A 1 82 ? 5.685 2.275 -11.081 1.00 94.06 82 MET A C 1
ATOM 637 O O . MET A 1 82 ? 4.530 2.495 -10.728 1.00 94.06 82 MET A O 1
ATOM 641 N N . PHE A 1 83 ? 6.553 1.683 -10.256 1.00 95.38 83 PHE A N 1
ATOM 642 C CA . PHE A 1 83 ? 6.203 1.333 -8.879 1.00 95.38 83 PHE A CA 1
ATOM 643 C C . PHE A 1 83 ? 5.779 2.564 -8.071 1.00 95.38 83 PHE A C 1
ATOM 645 O O . PHE A 1 83 ? 4.752 2.532 -7.394 1.00 95.38 83 PHE A O 1
ATOM 652 N N . ARG A 1 84 ? 6.542 3.664 -8.150 1.00 96.69 84 ARG A N 1
ATOM 653 C CA . ARG A 1 84 ? 6.207 4.913 -7.445 1.00 96.69 84 ARG A CA 1
ATOM 654 C C . ARG A 1 84 ? 4.897 5.519 -7.939 1.00 96.69 84 ARG A C 1
ATOM 656 O O . ARG A 1 84 ? 4.136 6.033 -7.123 1.00 96.69 84 ARG A O 1
ATOM 663 N N . GLU A 1 85 ? 4.644 5.474 -9.242 1.00 95.12 85 GLU A N 1
ATOM 664 C CA . GLU A 1 85 ? 3.388 5.927 -9.839 1.00 95.12 85 GLU A CA 1
ATOM 665 C C . GLU A 1 85 ? 2.208 5.106 -9.310 1.00 95.12 85 GLU A C 1
ATOM 667 O O . GLU A 1 85 ? 1.346 5.668 -8.631 1.00 95.12 85 GLU A O 1
ATOM 672 N N . ASN A 1 86 ? 2.250 3.779 -9.472 1.00 93.50 86 ASN A N 1
ATOM 673 C CA . ASN A 1 86 ? 1.233 2.855 -8.961 1.00 93.50 86 ASN A CA 1
ATOM 674 C C . ASN A 1 86 ? 0.980 3.057 -7.461 1.00 93.50 86 ASN A C 1
ATOM 676 O O . ASN A 1 86 ? -0.163 3.072 -7.003 1.00 93.50 86 ASN A O 1
ATOM 680 N N . TRP A 1 87 ? 2.049 3.224 -6.678 1.00 95.25 87 TRP A N 1
ATOM 681 C CA . TRP A 1 87 ? 1.959 3.462 -5.241 1.00 95.25 87 TRP A CA 1
ATOM 682 C C . TRP A 1 87 ? 1.193 4.747 -4.925 1.00 95.25 87 TRP A C 1
ATOM 684 O O . TRP A 1 87 ? 0.299 4.746 -4.077 1.00 95.25 87 TRP A O 1
ATOM 694 N N . ASN A 1 88 ? 1.537 5.849 -5.592 1.00 94.75 88 ASN A N 1
ATOM 695 C CA . ASN A 1 88 ? 0.898 7.142 -5.371 1.00 94.75 88 ASN A CA 1
ATOM 696 C C . ASN A 1 88 ? -0.577 7.120 -5.784 1.00 94.75 88 ASN A C 1
ATOM 698 O O . ASN A 1 88 ? -1.419 7.645 -5.050 1.00 94.75 88 ASN A O 1
ATOM 702 N N . GLU A 1 89 ? -0.895 6.485 -6.913 1.00 93.81 89 GLU A N 1
ATOM 703 C CA . GLU A 1 89 ? -2.270 6.311 -7.380 1.00 93.81 89 GLU A CA 1
ATOM 704 C C . GLU A 1 89 ? -3.108 5.507 -6.383 1.00 93.81 89 GLU A C 1
ATOM 706 O O . GLU A 1 89 ? -4.182 5.955 -5.972 1.00 93.81 89 GLU A O 1
ATOM 711 N N . GLU A 1 90 ? -2.604 4.359 -5.924 1.00 91.88 90 GLU A N 1
ATOM 712 C CA . GLU A 1 90 ? -3.322 3.508 -4.975 1.00 91.88 90 GLU A CA 1
ATOM 713 C C . GLU A 1 90 ? -3.474 4.170 -3.603 1.00 91.88 90 GLU A C 1
ATOM 715 O O . GLU A 1 90 ? -4.555 4.118 -3.007 1.00 91.88 90 GLU A O 1
ATOM 720 N N . MET A 1 91 ? -2.440 4.864 -3.120 1.00 91.12 91 MET A N 1
ATOM 721 C CA . MET A 1 91 ? -2.522 5.668 -1.900 1.00 91.12 91 MET A CA 1
ATOM 722 C C . MET A 1 91 ? -3.610 6.737 -2.004 1.00 91.12 91 MET A C 1
ATOM 724 O O . MET A 1 91 ? -4.416 6.869 -1.080 1.00 91.12 91 MET A O 1
ATOM 728 N N . ALA A 1 92 ? -3.667 7.484 -3.111 1.00 89.62 92 ALA A N 1
ATOM 729 C CA . ALA A 1 92 ? -4.687 8.506 -3.328 1.00 89.62 92 ALA A CA 1
ATOM 730 C C . ALA A 1 92 ? -6.088 7.884 -3.408 1.00 89.62 92 ALA A C 1
ATOM 732 O O . ALA A 1 92 ? -6.998 8.295 -2.683 1.00 89.62 92 ALA A O 1
ATOM 733 N N . ARG A 1 93 ? -6.247 6.833 -4.221 1.00 87.75 93 ARG A N 1
ATOM 734 C CA . ARG A 1 93 ? -7.512 6.119 -4.416 1.00 87.75 93 ARG A CA 1
ATOM 735 C C . ARG A 1 93 ? -8.053 5.555 -3.108 1.00 87.75 93 ARG A C 1
ATOM 737 O O . ARG A 1 93 ? -9.228 5.749 -2.794 1.00 87.75 93 ARG A O 1
ATOM 744 N N . MET A 1 94 ? -7.229 4.849 -2.336 1.00 84.25 94 MET A N 1
ATOM 745 C CA . MET A 1 94 ? -7.687 4.263 -1.081 1.00 84.25 94 MET A CA 1
ATOM 746 C C . MET A 1 94 ? -7.933 5.322 -0.004 1.00 84.25 94 MET A C 1
ATOM 748 O O . MET A 1 94 ? -8.908 5.206 0.740 1.00 84.25 94 MET A O 1
ATOM 752 N N . THR A 1 95 ? -7.116 6.379 0.056 1.00 82.00 95 THR A N 1
ATOM 753 C CA . THR A 1 95 ? -7.341 7.512 0.971 1.00 82.00 95 THR A CA 1
ATOM 754 C C . THR A 1 95 ? -8.699 8.159 0.710 1.00 82.00 95 THR A C 1
ATOM 756 O O . THR A 1 95 ? -9.462 8.388 1.650 1.00 82.00 95 THR A O 1
ATOM 759 N N . ASP A 1 96 ? -9.061 8.360 -0.557 1.00 82.56 96 ASP A N 1
ATOM 760 C CA . ASP A 1 96 ? -10.383 8.850 -0.947 1.00 82.56 96 ASP A CA 1
ATOM 761 C C . ASP A 1 96 ? -11.512 7.900 -0.519 1.00 82.56 96 ASP A C 1
ATOM 763 O O . ASP A 1 96 ? -12.560 8.350 -0.045 1.00 82.56 96 ASP A O 1
ATOM 767 N N . LEU A 1 97 ? -11.301 6.584 -0.627 1.00 74.06 97 LEU A N 1
ATOM 768 C CA . LEU A 1 97 ? -12.279 5.582 -0.193 1.00 74.06 97 LEU A CA 1
ATOM 769 C C . LEU A 1 97 ? -12.498 5.581 1.328 1.00 74.06 97 LEU A C 1
ATOM 771 O O . LEU A 1 97 ? -13.626 5.332 1.763 1.00 74.06 97 LEU A O 1
ATOM 775 N N . ILE A 1 98 ? -11.463 5.877 2.122 1.00 67.75 98 ILE A N 1
ATOM 776 C CA . ILE A 1 98 ? -11.571 6.017 3.582 1.00 67.75 98 ILE A CA 1
ATOM 777 C C . ILE A 1 98 ? -12.228 7.348 3.960 1.00 67.75 98 ILE A C 1
ATOM 779 O O . ILE A 1 98 ? -13.200 7.354 4.719 1.00 67.75 98 ILE A O 1
ATOM 783 N N . ASN A 1 99 ? -11.750 8.466 3.409 1.00 65.12 99 ASN A N 1
ATOM 784 C CA . ASN A 1 99 ? -12.211 9.807 3.780 1.00 65.12 99 ASN A CA 1
ATOM 785 C C . ASN A 1 99 ? -13.679 10.058 3.418 1.00 65.12 99 ASN A C 1
ATOM 787 O O . ASN A 1 99 ? -14.371 10.795 4.119 1.00 65.12 99 ASN A O 1
ATOM 791 N N . ARG A 1 100 ? -14.182 9.446 2.339 1.00 57.38 100 ARG A N 1
ATOM 792 C CA . ARG A 1 100 ? -15.557 9.680 1.876 1.00 57.38 100 ARG A CA 1
ATOM 793 C C . ARG A 1 100 ? -16.607 8.790 2.548 1.00 57.38 100 ARG A C 1
ATOM 795 O O . ARG A 1 100 ? -17.793 9.036 2.330 1.00 57.38 100 ARG A O 1
ATOM 802 N N . ASN A 1 101 ? -16.240 7.768 3.338 1.00 52.16 101 ASN A N 1
ATOM 803 C CA . ASN A 1 101 ? -17.236 6.932 4.025 1.00 52.16 101 ASN A CA 1
ATOM 804 C C . ASN A 1 101 ? -16.638 6.023 5.125 1.00 52.16 101 ASN A C 1
ATOM 806 O O . ASN A 1 101 ? -16.115 4.950 4.830 1.00 52.16 101 ASN A O 1
ATOM 810 N N . TYR A 1 102 ? -16.828 6.344 6.411 1.00 44.94 102 TYR A N 1
ATOM 811 C CA . TYR A 1 102 ? -16.463 5.436 7.521 1.00 44.94 102 TYR A CA 1
ATOM 812 C C . TYR A 1 102 ? -17.133 4.047 7.409 1.00 44.94 102 TYR A C 1
ATOM 814 O O . TYR A 1 102 ? -16.566 3.041 7.836 1.00 44.94 102 TYR A O 1
ATOM 822 N N . A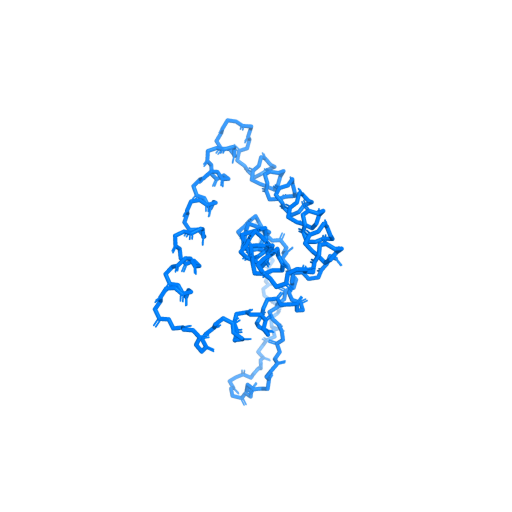RG A 1 103 ? -18.304 3.949 6.754 1.00 46.56 103 ARG A N 1
ATOM 823 C CA . ARG A 1 103 ? -18.983 2.673 6.453 1.00 46.56 103 ARG A CA 1
ATOM 824 C C . ARG A 1 103 ? -18.234 1.824 5.411 1.00 46.56 103 ARG A C 1
ATOM 826 O O . ARG A 1 103 ? -18.372 0.601 5.425 1.00 46.56 103 ARG A O 1
ATOM 833 N N . ASN A 1 104 ? -17.416 2.444 4.552 1.00 54.91 104 ASN A N 1
ATOM 834 C CA . ASN A 1 104 ? -16.586 1.748 3.568 1.00 54.91 104 ASN A CA 1
ATOM 835 C C . ASN A 1 104 ? -15.337 1.130 4.176 1.00 54.91 104 ASN A C 1
ATOM 837 O O . ASN A 1 104 ? -14.865 0.158 3.611 1.00 54.91 104 ASN A O 1
ATOM 841 N N . ASN A 1 105 ? -14.819 1.594 5.316 1.00 57.47 105 ASN A N 1
ATOM 842 C CA . ASN A 1 105 ? -13.612 0.990 5.893 1.00 57.47 105 ASN A CA 1
ATOM 843 C C . ASN A 1 105 ? -13.839 -0.500 6.235 1.00 57.47 105 ASN A C 1
ATOM 845 O O . ASN A 1 105 ? -13.035 -1.365 5.896 1.00 57.47 105 ASN A O 1
ATOM 849 N N . ARG A 1 106 ? -15.031 -0.842 6.748 1.00 60.28 106 ARG A N 1
ATOM 850 C CA . ARG A 1 106 ? -15.448 -2.244 6.939 1.00 60.28 106 ARG A CA 1
ATOM 851 C C . ARG A 1 106 ? -15.579 -3.011 5.618 1.00 60.28 106 ARG A C 1
ATOM 853 O O . ARG A 1 106 ? -15.227 -4.182 5.564 1.00 60.28 106 ARG A O 1
ATOM 860 N N . GLN A 1 107 ? -16.084 -2.377 4.560 1.00 64.38 107 GLN A N 1
ATOM 861 C CA . GLN A 1 107 ? -16.190 -3.014 3.241 1.00 64.38 107 GLN A CA 1
ATOM 862 C C . GLN A 1 107 ? -14.830 -3.166 2.553 1.00 64.38 107 GLN A C 1
ATOM 864 O O . GLN A 1 107 ? -14.630 -4.150 1.853 1.00 64.38 107 GLN A O 1
ATOM 869 N N . LEU A 1 108 ? -13.903 -2.229 2.762 1.00 68.00 108 LEU A N 1
ATOM 870 C CA . LEU A 1 108 ? -12.519 -2.294 2.302 1.00 68.00 108 LEU A CA 1
ATOM 871 C C . LEU A 1 108 ? -11.798 -3.442 3.001 1.00 68.00 108 LEU A C 1
ATOM 873 O O . LEU A 1 108 ? -11.239 -4.280 2.304 1.00 68.00 108 LEU A O 1
ATOM 877 N N . LYS A 1 109 ? -11.914 -3.543 4.335 1.00 67.69 109 LYS A N 1
ATOM 878 C CA . LYS A 1 109 ? -11.435 -4.706 5.094 1.00 67.69 109 LYS A CA 1
ATOM 879 C C . LYS A 1 109 ? -11.969 -6.004 4.498 1.00 67.69 109 LYS A C 1
ATOM 881 O O . LYS A 1 109 ? -11.189 -6.786 3.984 1.00 67.69 109 LYS A O 1
ATOM 886 N N . VAL A 1 110 ? -13.289 -6.177 4.417 1.00 72.31 110 VAL A N 1
ATOM 887 C CA . VAL A 1 110 ? -13.886 -7.410 3.863 1.00 72.31 110 VAL A CA 1
ATOM 888 C C . VAL A 1 110 ? -13.440 -7.689 2.420 1.00 72.31 110 VAL A C 1
ATOM 890 O O . VAL A 1 110 ? -13.270 -8.842 2.034 1.00 72.31 110 VAL A O 1
ATOM 893 N N . ARG A 1 111 ? -13.269 -6.647 1.599 1.00 73.75 111 ARG A N 1
ATOM 894 C CA . ARG A 1 111 ? -12.898 -6.783 0.186 1.00 73.75 111 ARG A CA 1
ATOM 895 C C . ARG A 1 111 ? -11.449 -7.228 -0.001 1.00 73.75 111 ARG A C 1
ATOM 897 O O . ARG A 1 111 ? -11.190 -7.990 -0.930 1.00 73.75 111 ARG A O 1
ATOM 904 N N . TYR A 1 112 ? -10.532 -6.733 0.824 1.00 78.38 112 TYR A N 1
ATOM 905 C CA . TYR A 1 112 ? -9.098 -6.956 0.645 1.00 78.38 112 TYR A CA 1
ATOM 906 C C . TYR A 1 112 ? -8.498 -7.960 1.623 1.00 78.38 112 TYR A C 1
ATOM 908 O O . TYR A 1 112 ? -7.453 -8.499 1.304 1.00 78.38 112 TYR A O 1
ATOM 916 N N . GLU A 1 113 ? -9.163 -8.287 2.731 1.00 78.38 113 GLU A N 1
ATOM 917 C CA . GLU A 1 113 ? -8.678 -9.246 3.732 1.00 78.38 113 GLU A CA 1
ATOM 918 C C . GLU A 1 113 ? -8.287 -10.582 3.092 1.00 78.38 113 GLU A C 1
ATOM 920 O O . GLU A 1 113 ? -7.116 -10.928 3.099 1.00 78.38 113 GLU A O 1
ATOM 925 N N . LYS A 1 114 ? -9.203 -11.254 2.384 1.00 79.50 114 LYS A N 1
ATOM 926 C CA . LYS A 1 114 ? -8.870 -12.505 1.673 1.00 79.50 114 LYS A CA 1
ATOM 927 C C . LYS A 1 114 ? -7.937 -12.330 0.477 1.00 79.50 114 LYS A C 1
ATOM 929 O O . LYS A 1 114 ? -7.266 -13.274 0.086 1.00 79.50 114 LYS A O 1
ATOM 934 N N . ARG A 1 115 ? -7.962 -11.162 -0.170 1.00 80.75 115 ARG A N 1
ATOM 935 C CA . ARG A 1 115 ? -7.153 -10.911 -1.372 1.00 80.75 115 ARG A CA 1
ATOM 936 C C . ARG A 1 115 ? -5.682 -10.738 -1.006 1.00 80.75 115 ARG A C 1
ATOM 938 O O . ARG A 1 115 ? -4.814 -11.182 -1.739 1.00 80.75 115 ARG A O 1
ATOM 945 N N . CYS A 1 116 ? -5.442 -10.033 0.089 1.00 83.19 116 CYS A N 1
ATOM 946 C CA . CYS A 1 116 ? -4.135 -9.591 0.545 1.00 83.19 116 CYS A CA 1
ATOM 947 C C . CYS A 1 116 ? -3.606 -10.460 1.688 1.00 83.19 116 CYS A C 1
ATOM 949 O O . CYS A 1 116 ? -2.638 -10.100 2.347 1.00 83.19 116 CYS A O 1
ATOM 951 N N . GLU A 1 117 ? -4.228 -11.611 1.933 1.00 81.69 117 GLU A N 1
ATOM 952 C CA . GLU A 1 117 ? -3.566 -12.674 2.672 1.00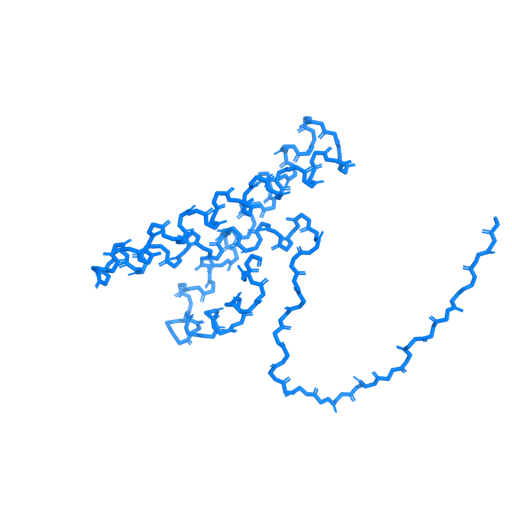 81.69 117 GLU A CA 1
ATOM 953 C C . GLU A 1 117 ? -2.352 -13.166 1.853 1.00 81.69 117 GLU A C 1
ATOM 955 O O . GLU A 1 117 ? -2.449 -13.262 0.624 1.00 81.69 117 GLU A O 1
ATOM 960 N N . PRO A 1 118 ? -1.194 -13.380 2.503 1.00 64.25 118 PRO A N 1
ATOM 961 C CA . PRO A 1 118 ? 0.047 -13.775 1.837 1.00 64.25 118 PRO A CA 1
ATOM 962 C C . PRO A 1 118 ? -0.014 -15.161 1.184 1.00 64.25 118 PRO A C 1
ATOM 964 O O . PRO A 1 118 ? -0.690 -16.060 1.738 1.00 64.25 118 PRO A O 1
#

pLDDT: mean 77.96, std 20.2, range [32.72, 96.88]

Foldseek 3Di:
DDDDDDDDDDDDDDDDLDADAADPALLLLLLLLLLLVVVLVVCVVVVNNVSSVVSVVLNVVSLVVSLVRLCVVPNNPRSNVVSVVSNVVSNVVVVCQVVVDVVCNVVSCSRCVVRSDD

Sequence (118 aa):
MKFSQLMTSLCCFCWPLVGLPAPEDAFGLTTCAVYHRMIIAGYRSDGNIDLAEREEHLLTDFTRRAEAATIAEYGEEEGRAMFRENWNEEMARMTDLINRNYRNNRQLKVRYEKRCEP